Protein AF-A0A0R2IM97-F1 (afdb_monomer)

Organism: NCBI:txid319652

pLDDT: mean 85.87, std 11.89, range [48.97, 95.88]

Nearest PDB structures (foldseek):
  5m8j-assembly1_A  TM=6.620E-01  e=4.771E+00  Eremococcus coleocola ACS-139-V-Col8
  5m8k-assembly1_A  TM=6.623E-01  e=4.771E+00  Eremococcus coleocola ACS-139-V-Col8
  7a0g-assembly1_FFF  TM=3.739E-01  e=4.501E+00  Serratia marcescens

Secondary structure (DSSP, 8-state):
-HHHHHHHHHHHHHHHHHHHHHHHHHHHHHHHHHH-HHHHHHHHHHHHHHHHHHHHH-TTTSSSHHHHHHHHHHHHHHHHHHHHHHHHHHHHTT-

Mean predicted aligned error: 6.35 Å

Structure (mmCIF, N/CA/C/O backbone):
data_AF-A0A0R2IM97-F1
#
_entry.id   AF-A0A0R2IM97-F1
#
loop_
_atom_site.group_PDB
_atom_site.id
_atom_site.type_symbol
_atom_site.label_atom_id
_atom_site.label_alt_id
_atom_site.label_comp_id
_atom_site.label_asym_id
_atom_site.label_entity_id
_atom_site.label_seq_id
_atom_site.pdbx_PDB_ins_code
_atom_site.Cartn_x
_atom_site.Cartn_y
_atom_site.Cartn_z
_atom_site.occupancy
_atom_site.B_iso_or_equiv
_atom_site.auth_seq_id
_atom_site.auth_comp_id
_atom_site.auth_asym_id
_atom_site.auth_atom_id
_atom_site.pdbx_PDB_model_num
ATOM 1 N N . MET A 1 1 ? -26.034 -3.723 26.615 1.00 48.97 1 MET A N 1
ATOM 2 C CA . MET A 1 1 ? -24.570 -3.604 26.812 1.00 48.97 1 MET A CA 1
ATOM 3 C C . MET A 1 1 ? -23.776 -4.782 26.234 1.00 48.97 1 MET A C 1
ATOM 5 O O . MET A 1 1 ? -22.687 -4.559 25.736 1.00 48.97 1 MET A O 1
ATOM 9 N N . VAL A 1 2 ? -24.307 -6.015 26.219 1.00 52.84 2 VAL A N 1
ATOM 10 C CA . VAL A 1 2 ? -23.639 -7.179 25.583 1.00 52.84 2 VAL A CA 1
ATOM 11 C C . VAL A 1 2 ? -23.705 -7.143 24.044 1.00 52.84 2 VAL A C 1
ATOM 13 O O . VAL A 1 2 ? -22.752 -7.528 23.375 1.00 52.84 2 VAL A O 1
ATOM 16 N N . ILE A 1 3 ? -24.799 -6.618 23.479 1.00 54.28 3 ILE A N 1
ATOM 17 C CA . ILE A 1 3 ? -25.016 -6.544 22.021 1.00 54.28 3 ILE A CA 1
ATOM 18 C C . ILE A 1 3 ? -24.017 -5.575 21.360 1.00 54.28 3 ILE A C 1
ATOM 20 O O . ILE A 1 3 ? -23.355 -5.957 20.396 1.00 54.28 3 ILE A O 1
ATOM 24 N N . SER A 1 4 ? -23.802 -4.392 21.955 1.00 52.69 4 SER A N 1
ATOM 25 C CA . SER A 1 4 ? -22.855 -3.381 21.453 1.00 52.69 4 SER A CA 1
ATOM 26 C C . SER A 1 4 ? -21.396 -3.856 21.480 1.00 52.69 4 SER A C 1
ATOM 28 O O . SER A 1 4 ? -20.640 -3.563 20.561 1.00 52.69 4 SER A O 1
ATOM 30 N N . MET A 1 5 ? -21.004 -4.655 22.483 1.00 51.31 5 MET A N 1
ATOM 31 C CA . MET A 1 5 ? -19.667 -5.267 22.533 1.00 51.31 5 MET A CA 1
ATOM 32 C C . MET A 1 5 ? -19.463 -6.347 21.459 1.00 51.31 5 MET A C 1
ATOM 34 O O . MET A 1 5 ? -18.329 -6.588 21.044 1.00 51.31 5 MET A O 1
ATOM 38 N N . SER A 1 6 ? -20.528 -7.024 21.011 1.00 55.72 6 SER A N 1
ATOM 39 C CA . SER A 1 6 ? -20.423 -8.052 19.964 1.00 55.72 6 SER A CA 1
ATOM 40 C C . SER A 1 6 ? -20.267 -7.443 18.564 1.00 55.72 6 SER A C 1
ATOM 42 O O . SER A 1 6 ? -19.463 -7.933 17.767 1.00 55.72 6 SER A O 1
ATOM 44 N N . GLU A 1 7 ? -20.956 -6.330 18.296 1.00 60.44 7 GLU A N 1
ATOM 45 C CA . GLU A 1 7 ? -20.879 -5.595 17.028 1.00 60.44 7 GLU A CA 1
ATOM 46 C C . GLU A 1 7 ? -19.519 -4.915 16.849 1.00 60.44 7 GLU A C 1
ATOM 48 O O . GLU A 1 7 ? -18.904 -5.025 15.788 1.00 60.44 7 GLU A O 1
ATOM 53 N N . GLU A 1 8 ? -18.983 -4.300 17.906 1.00 59.75 8 GLU A N 1
ATOM 54 C CA . GLU A 1 8 ? -17.658 -3.670 17.892 1.00 59.75 8 GLU A CA 1
ATOM 55 C C . GLU A 1 8 ? -16.546 -4.686 17.561 1.00 59.75 8 GLU A C 1
ATOM 57 O O . GLU A 1 8 ? -15.648 -4.423 16.756 1.00 59.75 8 GLU A O 1
ATOM 62 N N . LYS A 1 9 ? -16.657 -5.910 18.096 1.00 60.59 9 LYS A N 1
ATOM 63 C CA . LYS A 1 9 ? -15.722 -7.014 17.824 1.00 60.59 9 LYS A CA 1
ATOM 64 C C . LYS A 1 9 ? -15.833 -7.549 16.392 1.00 60.59 9 LYS A C 1
ATOM 66 O O . LYS A 1 9 ? -14.827 -7.982 15.826 1.00 60.59 9 LYS A O 1
ATOM 71 N N . SER A 1 10 ? -17.038 -7.549 15.818 1.00 61.81 10 SER A N 1
ATOM 72 C CA . SER A 1 10 ? -17.296 -7.963 14.433 1.00 61.81 10 SER A CA 1
ATOM 73 C C . SER A 1 10 ? -16.731 -6.951 13.434 1.00 61.81 10 SER A C 1
ATOM 75 O O . SER A 1 10 ? -15.960 -7.318 12.546 1.00 61.81 10 SER A O 1
ATOM 77 N N . ASN A 1 11 ? -16.999 -5.661 13.656 1.00 71.38 11 ASN A N 1
ATOM 78 C CA . ASN A 1 11 ? -16.494 -4.569 12.825 1.00 71.38 11 ASN A CA 1
ATOM 79 C C . ASN A 1 11 ? -14.962 -4.558 12.761 1.00 71.38 11 ASN A C 1
ATOM 81 O O . ASN A 1 11 ? -14.382 -4.392 11.689 1.00 71.38 11 ASN A O 1
ATOM 85 N N . PHE A 1 12 ? -14.289 -4.851 13.877 1.00 76.62 12 PHE A N 1
ATOM 86 C CA . PHE A 1 12 ? -12.828 -4.937 13.899 1.00 76.62 12 PHE A CA 1
ATOM 87 C C . PHE A 1 12 ? -12.271 -6.110 13.071 1.00 76.62 12 PHE A C 1
ATOM 89 O O . PHE A 1 12 ?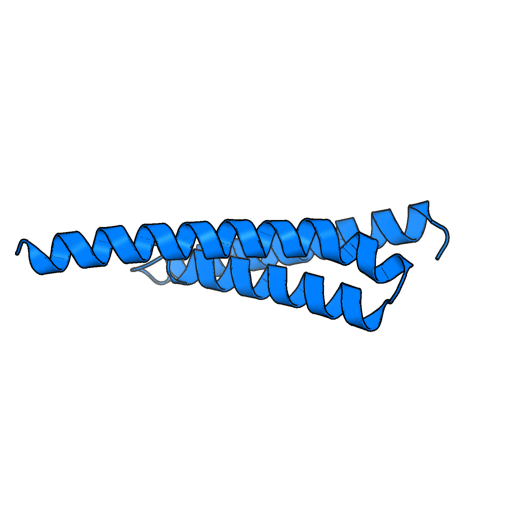 -11.173 -6.015 12.522 1.00 76.62 12 PHE A O 1
ATOM 96 N N . LYS A 1 13 ? -13.005 -7.228 12.960 1.00 81.06 13 LYS A N 1
ATOM 97 C CA . LYS A 1 13 ? -12.614 -8.348 12.086 1.00 81.06 13 LYS A CA 1
ATOM 98 C C . LYS A 1 13 ? -12.759 -7.971 10.618 1.00 81.06 13 LYS A C 1
ATOM 100 O O . LYS A 1 13 ? -11.826 -8.199 9.856 1.00 81.06 13 LYS A O 1
ATOM 105 N N . VAL A 1 14 ? -13.886 -7.368 10.239 1.00 85.00 14 VAL A N 1
ATOM 106 C CA . VAL A 1 14 ? -14.124 -6.896 8.865 1.00 85.00 14 VAL A CA 1
ATOM 107 C C . VAL A 1 14 ? -13.038 -5.906 8.450 1.00 85.00 14 VAL A C 1
ATOM 109 O O . VAL A 1 14 ? -12.430 -6.069 7.396 1.00 85.00 14 VAL A O 1
ATOM 112 N N . LEU A 1 15 ? -12.701 -4.959 9.329 1.00 86.75 15 LEU A N 1
ATOM 113 C CA . LEU A 1 15 ? -11.652 -3.972 9.088 1.00 86.75 15 LEU A CA 1
ATOM 114 C C . LEU A 1 15 ? -10.277 -4.621 8.829 1.00 86.75 15 LEU A C 1
ATOM 116 O O . LEU A 1 15 ? -9.543 -4.192 7.943 1.00 86.75 15 LEU A O 1
ATOM 120 N N . LYS A 1 16 ? -9.939 -5.704 9.544 1.00 88.38 16 LYS A N 1
ATOM 121 C CA . LYS A 1 16 ? -8.713 -6.477 9.278 1.00 88.38 16 LYS A CA 1
ATOM 122 C C . LYS A 1 16 ? -8.722 -7.145 7.905 1.00 88.38 16 LYS A C 1
ATOM 124 O O . LYS A 1 16 ? -7.699 -7.128 7.231 1.00 88.38 16 LYS A O 1
ATOM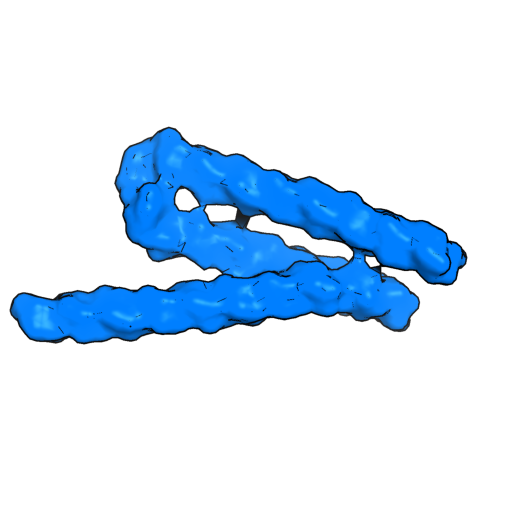 129 N N . TYR A 1 17 ? -9.847 -7.719 7.482 1.00 89.69 17 TYR A N 1
ATOM 130 C CA . TYR A 1 17 ? -9.946 -8.314 6.146 1.00 89.69 17 TYR A CA 1
ATOM 131 C C . TYR A 1 17 ? -9.830 -7.262 5.043 1.00 89.69 17 TYR A C 1
ATOM 133 O O . TYR A 1 17 ? -9.146 -7.514 4.056 1.00 89.69 17 TYR A O 1
ATOM 141 N N . VAL A 1 18 ? -10.411 -6.073 5.241 1.00 90.06 18 VAL A N 1
ATOM 142 C CA . VAL A 1 18 ? -10.227 -4.930 4.331 1.00 90.06 18 VAL A CA 1
ATOM 143 C C . VAL A 1 18 ? -8.750 -4.561 4.226 1.00 90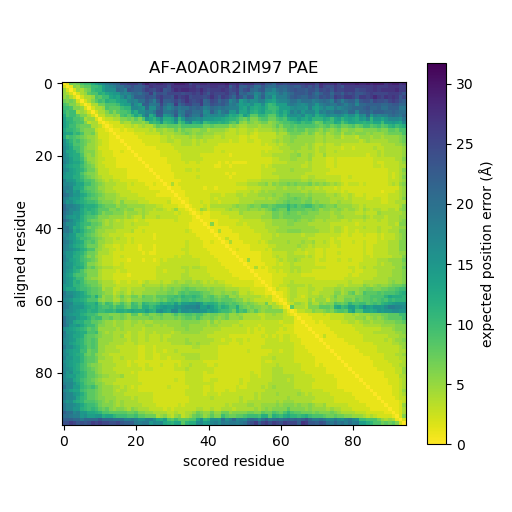.06 18 VAL A C 1
ATOM 145 O O . VAL A 1 18 ? -8.254 -4.399 3.118 1.00 90.06 18 VAL A O 1
ATOM 148 N N . LEU A 1 19 ? -8.021 -4.507 5.348 1.00 91.56 19 LEU A N 1
ATOM 149 C CA . LEU A 1 19 ? -6.578 -4.255 5.332 1.00 91.56 19 LEU A CA 1
ATOM 150 C C . LEU A 1 19 ? -5.817 -5.324 4.541 1.00 91.56 19 LEU A C 1
ATOM 152 O O . LEU A 1 19 ? -4.990 -4.984 3.703 1.00 91.56 19 LEU A O 1
ATOM 156 N N . TYR A 1 20 ? -6.081 -6.607 4.794 1.00 93.50 20 TYR A N 1
ATOM 157 C CA . TYR A 1 20 ? -5.391 -7.691 4.092 1.00 93.50 20 TYR A CA 1
ATOM 158 C C . TYR A 1 20 ? -5.670 -7.676 2.592 1.00 93.50 20 TYR A C 1
ATOM 160 O O . TYR A 1 20 ? -4.745 -7.835 1.800 1.00 93.50 20 TYR A O 1
ATOM 168 N N . PHE A 1 21 ? -6.923 -7.439 2.205 1.00 94.00 21 PHE A N 1
ATOM 169 C CA . PHE A 1 21 ? -7.303 -7.294 0.807 1.00 94.00 21 PHE A CA 1
ATOM 170 C C . PHE A 1 21 ? -6.619 -6.083 0.163 1.00 94.00 21 PHE A C 1
ATOM 172 O O . PHE A 1 21 ? -6.030 -6.207 -0.905 1.00 94.00 21 PHE A O 1
ATOM 179 N N . ALA A 1 22 ? -6.615 -4.936 0.843 1.00 94.19 22 ALA A N 1
ATOM 180 C CA . ALA A 1 22 ? -5.980 -3.721 0.353 1.00 94.19 22 ALA A CA 1
ATOM 181 C C . ALA A 1 22 ? -4.467 -3.896 0.153 1.00 94.19 22 ALA A C 1
ATOM 183 O O . ALA A 1 22 ? -3.940 -3.553 -0.900 1.00 94.19 22 ALA A O 1
ATOM 184 N N . VAL A 1 23 ? -3.778 -4.495 1.128 1.00 95.00 23 VAL A N 1
ATOM 185 C CA . VAL A 1 23 ? 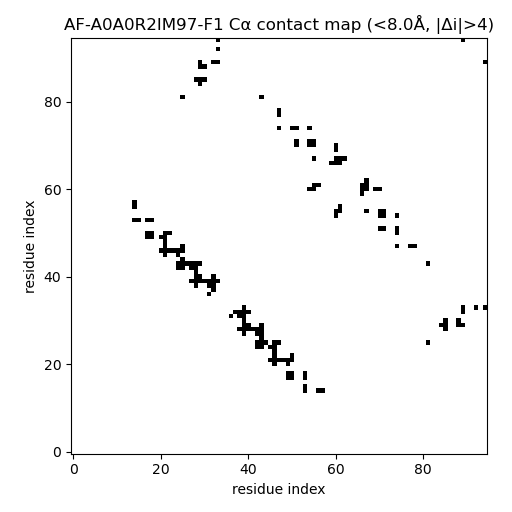-2.343 -4.807 1.032 1.00 95.00 23 VAL A CA 1
ATOM 186 C C . VAL A 1 23 ? -2.070 -5.791 -0.102 1.00 95.00 23 VAL A C 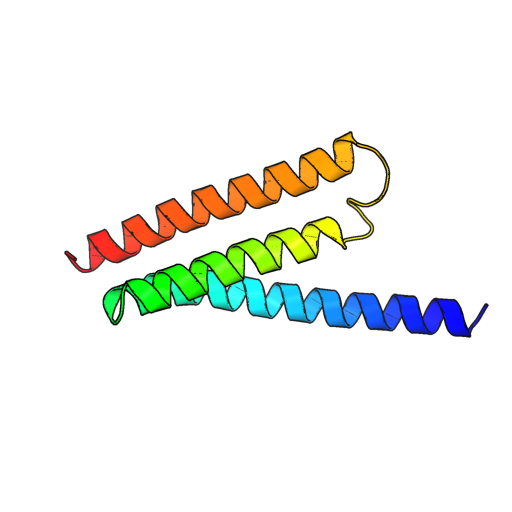1
ATOM 188 O O . VAL A 1 23 ? -1.113 -5.605 -0.847 1.00 95.00 23 VAL A O 1
ATOM 191 N N . PHE A 1 24 ? -2.914 -6.811 -0.276 1.00 95.88 24 PHE A N 1
ATOM 192 C CA . PHE A 1 24 ? -2.793 -7.732 -1.403 1.00 95.88 24 PHE A CA 1
ATOM 193 C C . PHE A 1 24 ? -2.914 -7.000 -2.746 1.00 95.88 24 PHE A C 1
ATOM 195 O O . PHE A 1 24 ? -2.092 -7.223 -3.629 1.00 95.88 24 PHE A O 1
ATOM 202 N N . CYS A 1 25 ? -3.883 -6.092 -2.885 1.00 94.56 25 CYS A N 1
ATOM 203 C CA . CYS A 1 25 ? -4.047 -5.275 -4.084 1.00 94.56 25 CYS A CA 1
ATOM 204 C C . CYS A 1 25 ? -2.832 -4.377 -4.361 1.00 94.56 25 CYS A C 1
ATOM 206 O O . CYS A 1 25 ? -2.403 -4.308 -5.506 1.00 94.56 25 CYS A O 1
ATOM 208 N N . LEU A 1 26 ? -2.249 -3.745 -3.339 1.00 94.69 26 LEU A N 1
ATOM 209 C CA . LEU A 1 26 ? -1.039 -2.920 -3.486 1.00 94.69 26 LEU A CA 1
ATOM 210 C C . LEU A 1 26 ? 0.183 -3.751 -3.896 1.00 94.69 26 LEU A C 1
ATOM 212 O O . LEU A 1 26 ? 0.966 -3.370 -4.752 1.00 94.69 26 LEU A O 1
ATOM 216 N N . ILE A 1 27 ? 0.337 -4.949 -3.333 1.00 94.44 27 ILE A N 1
ATOM 217 C CA . ILE A 1 27 ? 1.445 -5.821 -3.727 1.00 94.44 27 ILE A CA 1
ATOM 218 C C . ILE A 1 27 ? 1.236 -6.331 -5.153 1.00 94.44 27 ILE A C 1
ATOM 220 O O . ILE A 1 27 ? 2.184 -6.349 -5.925 1.00 94.44 27 ILE A O 1
ATOM 224 N N . ALA A 1 28 ? 0.021 -6.755 -5.510 1.00 94.56 28 ALA A N 1
ATOM 225 C CA . ALA A 1 28 ? -0.264 -7.380 -6.799 1.00 94.56 28 ALA A CA 1
ATOM 226 C C . ALA A 1 28 ? -0.396 -6.377 -7.958 1.00 94.56 28 ALA A C 1
ATOM 228 O O . ALA A 1 28 ? -0.050 -6.719 -9.088 1.00 94.56 28 ALA A O 1
ATOM 229 N N . GLY A 1 29 ? -0.884 -5.160 -7.699 1.00 92.31 29 GLY A N 1
ATOM 230 C CA . GLY A 1 29 ? -1.184 -4.142 -8.712 1.00 92.31 29 GLY A CA 1
ATOM 231 C C . GLY A 1 29 ? -0.011 -3.882 -9.662 1.00 92.31 29 GLY A C 1
ATOM 232 O O . GLY A 1 29 ? -0.164 -4.099 -10.864 1.00 92.31 29 GLY A O 1
ATOM 233 N N . PRO A 1 30 ? 1.182 -3.538 -9.150 1.00 92.25 30 PRO A N 1
ATOM 234 C CA . PRO A 1 30 ? 2.391 -3.312 -9.945 1.00 92.25 30 PRO A CA 1
ATOM 235 C C . PRO A 1 30 ? 2.878 -4.498 -10.778 1.00 92.25 30 PRO A C 1
ATOM 237 O O . PRO A 1 30 ? 3.555 -4.303 -11.779 1.00 92.25 30 PRO A O 1
ATOM 240 N N . TRP A 1 31 ? 2.557 -5.735 -10.401 1.00 92.69 31 TRP A N 1
ATOM 241 C CA . TRP A 1 31 ? 2.875 -6.898 -11.240 1.00 92.69 31 TRP A CA 1
ATOM 242 C C . TRP A 1 31 ? 1.836 -7.087 -12.334 1.00 92.69 31 TRP A C 1
ATOM 244 O O . TRP A 1 31 ? 2.169 -7.436 -13.464 1.00 92.69 31 TRP A O 1
ATOM 254 N N . LEU A 1 32 ? 0.567 -6.840 -12.006 1.00 91.81 32 LEU A N 1
ATOM 255 C CA . LEU A 1 32 ? -0.524 -6.905 -12.967 1.00 91.81 32 LEU A CA 1
ATOM 256 C C . LEU A 1 32 ? -0.388 -5.828 -14.042 1.00 91.81 32 LEU A C 1
ATOM 258 O O . LEU A 1 32 ? -0.749 -6.098 -15.183 1.00 91.81 32 LEU A O 1
ATOM 262 N N . THR A 1 33 ? 0.183 -4.658 -13.731 1.00 89.62 33 THR A N 1
ATOM 263 C CA . THR A 1 33 ? 0.426 -3.607 -14.733 1.00 89.62 33 THR A CA 1
ATOM 264 C C . THR A 1 33 ? 1.399 -4.039 -15.827 1.00 89.62 33 THR A C 1
ATOM 266 O O . THR A 1 33 ? 1.280 -3.541 -16.943 1.00 89.62 33 THR A O 1
ATOM 269 N N . ILE A 1 34 ? 2.310 -4.983 -15.553 1.00 88.81 34 ILE A N 1
ATOM 270 C CA . ILE A 1 34 ? 3.218 -5.552 -16.564 1.00 88.81 34 ILE A CA 1
ATOM 271 C C . ILE A 1 34 ? 2.422 -6.306 -17.638 1.00 88.81 34 ILE A C 1
ATOM 273 O O . ILE A 1 34 ? 2.732 -6.222 -18.823 1.00 88.81 34 ILE A O 1
ATOM 277 N N . LEU A 1 35 ? 1.405 -7.066 -17.222 1.00 88.12 35 LEU A N 1
ATOM 278 C CA . LEU A 1 35 ? 0.600 -7.905 -18.115 1.00 88.12 35 LEU A CA 1
ATOM 279 C C . LEU A 1 35 ? -0.568 -7.129 -18.733 1.00 88.12 35 LEU A C 1
ATOM 281 O O . LEU A 1 35 ? -0.926 -7.354 -19.886 1.00 88.12 35 LEU A O 1
ATOM 285 N N . TRP A 1 36 ? -1.178 -6.238 -17.950 1.00 88.50 36 TRP A N 1
ATOM 286 C CA . TRP A 1 36 ? -2.336 -5.444 -18.332 1.00 88.50 36 TRP A CA 1
ATOM 287 C C . TRP A 1 36 ? -2.361 -4.127 -17.543 1.00 88.50 36 TRP A C 1
ATOM 289 O O . TRP A 1 36 ? -2.888 -4.063 -16.429 1.00 88.50 36 TRP A O 1
ATOM 299 N N . GLN A 1 37 ? -1.799 -3.065 -18.134 1.00 84.75 37 GLN A N 1
ATOM 300 C CA . GLN A 1 37 ? -1.624 -1.755 -17.486 1.00 84.75 37 GLN A CA 1
ATOM 301 C C . GLN A 1 37 ? -2.898 -1.231 -16.817 1.00 84.75 37 GLN A C 1
ATOM 303 O O . GLN A 1 37 ? -2.886 -0.969 -15.617 1.00 84.75 37 GLN A O 1
ATOM 308 N N . GLU A 1 38 ? -4.003 -1.141 -17.560 1.00 88.94 38 GLU A N 1
ATOM 309 C CA . GLU A 1 38 ? -5.263 -0.583 -17.047 1.00 88.94 38 GLU A CA 1
ATOM 310 C C . GLU A 1 38 ? -5.802 -1.365 -15.842 1.00 88.94 38 GLU A C 1
ATOM 312 O O . GLU A 1 38 ? -6.213 -0.784 -14.834 1.00 88.94 38 GLU A O 1
ATOM 317 N N . PHE A 1 39 ? -5.754 -2.699 -15.910 1.00 89.81 39 PHE A N 1
ATOM 318 C CA . PHE A 1 39 ? -6.222 -3.548 -14.819 1.00 89.81 39 PHE A CA 1
ATOM 319 C C . PHE A 1 39 ? -5.314 -3.432 -13.590 1.00 89.81 39 PHE A C 1
ATOM 321 O O . PHE A 1 39 ? -5.809 -3.284 -12.475 1.00 89.81 39 PHE A O 1
ATOM 328 N N . GLY A 1 40 ? -3.991 -3.435 -13.778 1.00 88.88 40 GLY A N 1
ATOM 329 C CA . GLY A 1 40 ? -3.039 -3.293 -12.678 1.00 88.88 40 GLY A CA 1
ATOM 330 C C . GLY A 1 40 ? -3.132 -1.940 -11.968 1.00 88.88 40 GLY A C 1
ATOM 331 O O . GLY A 1 40 ? -3.112 -1.900 -10.737 1.00 88.88 40 GLY A O 1
ATOM 332 N N . ILE A 1 41 ? -3.328 -0.846 -12.716 1.00 88.69 41 ILE A N 1
ATOM 333 C CA . ILE A 1 41 ? -3.558 0.493 -12.148 1.00 88.69 41 ILE A CA 1
ATOM 334 C C . ILE A 1 41 ? -4.859 0.500 -11.340 1.00 88.69 41 ILE A C 1
ATOM 336 O O . ILE A 1 41 ? -4.885 1.005 -10.217 1.00 88.69 41 ILE A O 1
ATOM 340 N N . GLY A 1 42 ? -5.927 -0.105 -11.870 1.00 91.56 42 GLY A N 1
ATOM 341 C CA . GLY A 1 42 ? -7.201 -0.237 -11.161 1.00 91.56 42 GLY A CA 1
ATOM 342 C C . GLY A 1 42 ? -7.082 -1.030 -9.855 1.00 91.56 42 GLY A C 1
ATOM 343 O O . GLY A 1 42 ? -7.630 -0.624 -8.826 1.00 91.56 42 GLY A O 1
ATOM 344 N N . VAL A 1 43 ? -6.322 -2.128 -9.861 1.00 93.44 43 VAL A N 1
ATOM 345 C CA . VAL A 1 43 ? -6.058 -2.937 -8.661 1.00 93.44 43 VAL A CA 1
ATOM 346 C C . VAL A 1 43 ? -5.244 -2.143 -7.635 1.00 93.44 43 VAL A C 1
ATOM 348 O O . VAL A 1 43 ? -5.643 -2.094 -6.471 1.00 93.44 43 VAL A O 1
ATOM 351 N N . GLY A 1 44 ? -4.182 -1.449 -8.053 1.00 92.38 44 GLY A N 1
ATOM 352 C CA . GLY A 1 44 ? -3.401 -0.573 -7.172 1.00 92.38 44 GLY A CA 1
ATOM 353 C C . GLY A 1 44 ? -4.254 0.544 -6.557 1.00 92.38 44 GLY A C 1
ATOM 354 O O . GLY A 1 44 ? -4.258 0.734 -5.340 1.00 92.38 44 GLY A O 1
ATOM 355 N N . GLY A 1 45 ? -5.082 1.214 -7.366 1.00 92.62 45 GLY A N 1
ATOM 356 C CA . GLY A 1 45 ? -6.032 2.229 -6.896 1.00 92.62 45 GLY A CA 1
ATOM 357 C C . GLY A 1 45 ? -7.042 1.680 -5.885 1.00 92.62 45 GLY A C 1
ATOM 358 O O . GLY A 1 45 ? -7.304 2.309 -4.859 1.00 92.62 45 GLY A O 1
ATOM 359 N N . THR A 1 46 ? -7.549 0.466 -6.114 1.00 94.06 46 THR A N 1
ATOM 360 C CA . THR A 1 46 ? -8.433 -0.233 -5.166 1.00 94.06 46 THR A CA 1
ATOM 361 C C . THR A 1 46 ? -7.718 -0.522 -3.843 1.00 94.06 46 THR A C 1
ATOM 363 O O . THR A 1 46 ? -8.299 -0.335 -2.774 1.00 94.06 46 THR A O 1
ATOM 366 N N . GLY A 1 47 ? -6.441 -0.911 -3.895 1.00 93.50 47 GLY A N 1
ATOM 367 C CA . GLY A 1 47 ? -5.597 -1.088 -2.713 1.00 93.50 47 GLY A CA 1
ATOM 368 C C . GLY A 1 47 ? -5.429 0.201 -1.903 1.00 93.50 47 GLY A C 1
ATOM 369 O O . GLY A 1 47 ? -5.612 0.194 -0.685 1.00 93.50 47 GLY A O 1
ATOM 370 N N . ILE A 1 48 ? -5.175 1.331 -2.571 1.00 94.00 48 ILE A N 1
ATOM 371 C CA . ILE A 1 48 ? -5.056 2.649 -1.923 1.00 94.00 48 ILE A CA 1
ATOM 372 C C . ILE A 1 48 ? -6.377 3.042 -1.245 1.00 94.00 48 ILE A C 1
ATOM 374 O O . ILE A 1 48 ? -6.378 3.440 -0.078 1.00 94.00 48 ILE A O 1
ATOM 378 N N . LEU A 1 49 ? -7.511 2.891 -1.938 1.00 93.56 49 LEU A N 1
ATOM 379 C CA . LEU A 1 49 ? -8.835 3.182 -1.376 1.00 93.56 49 LEU A CA 1
ATOM 380 C C . LEU A 1 49 ? -9.167 2.277 -0.184 1.00 93.56 49 LEU A C 1
ATOM 382 O O . LEU A 1 49 ? -9.731 2.742 0.809 1.00 93.56 49 LEU A O 1
ATOM 386 N N . GLY A 1 50 ? -8.782 1.001 -0.247 1.00 92.75 50 GLY A N 1
ATOM 387 C CA . GLY A 1 50 ? -8.942 0.049 0.849 1.00 92.75 50 GLY A CA 1
ATOM 388 C C . GLY A 1 50 ? -8.125 0.425 2.090 1.00 92.75 50 GLY A C 1
ATOM 389 O O . GLY A 1 50 ? -8.652 0.380 3.201 1.00 92.75 50 GLY A O 1
ATOM 390 N N . ILE A 1 51 ? -6.875 0.875 1.921 1.00 92.62 51 ILE A N 1
ATOM 391 C CA . ILE A 1 51 ? -6.052 1.420 3.017 1.00 92.62 51 ILE A CA 1
ATOM 392 C C . ILE A 1 51 ? -6.669 2.703 3.585 1.00 92.62 51 ILE A C 1
ATOM 394 O O . ILE A 1 51 ? -6.741 2.862 4.804 1.00 92.62 51 ILE A O 1
ATOM 398 N N . GLY A 1 52 ? -7.136 3.608 2.720 1.00 91.12 52 GLY A N 1
ATOM 399 C CA . GLY A 1 52 ? -7.786 4.848 3.145 1.00 91.12 52 GLY A CA 1
ATOM 400 C C . GLY A 1 52 ? -9.019 4.576 4.001 1.00 91.12 52 GLY A C 1
ATOM 401 O O . GLY A 1 52 ? -9.139 5.103 5.106 1.00 91.12 52 GLY A O 1
ATOM 402 N N . THR A 1 53 ? -9.861 3.655 3.536 1.00 90.19 53 THR A N 1
ATOM 403 C CA . THR A 1 53 ? -11.037 3.161 4.260 1.00 90.19 53 THR A CA 1
ATOM 404 C C . THR A 1 53 ? -10.623 2.534 5.594 1.00 90.19 53 THR A C 1
ATOM 406 O O . THR A 1 53 ? -11.198 2.841 6.636 1.00 90.19 53 THR A O 1
ATOM 409 N N . TYR A 1 54 ? -9.578 1.700 5.606 1.00 89.94 54 TYR A N 1
ATOM 410 C CA . TYR A 1 54 ? -9.054 1.117 6.840 1.00 89.94 54 TYR A CA 1
ATOM 411 C C . TYR A 1 54 ? -8.672 2.189 7.869 1.00 89.94 54 TYR A C 1
ATOM 413 O O . TYR A 1 54 ? -9.086 2.093 9.025 1.00 89.94 54 TYR A O 1
ATOM 421 N N . PHE A 1 55 ? -7.912 3.215 7.473 1.00 88.88 55 PHE A N 1
ATOM 422 C CA . PHE A 1 55 ? -7.506 4.283 8.387 1.00 88.88 55 PHE A CA 1
ATOM 423 C C . PHE A 1 55 ? -8.671 5.167 8.828 1.00 88.88 55 PHE A C 1
ATOM 425 O O . PHE A 1 55 ? -8.712 5.551 9.995 1.00 88.88 55 PHE A O 1
ATOM 432 N N . GLU A 1 56 ? -9.629 5.450 7.951 1.00 86.81 56 GLU A N 1
ATOM 433 C CA . GLU A 1 56 ? -10.816 6.240 8.282 1.00 86.81 56 GLU A CA 1
ATOM 434 C C . GLU A 1 56 ? -11.697 5.556 9.340 1.00 86.81 56 GLU A C 1
ATOM 436 O O . GLU A 1 56 ? -12.161 6.192 10.293 1.00 86.81 56 GLU A O 1
ATOM 441 N N . PHE A 1 57 ? -11.873 4.238 9.225 1.00 86.25 57 PHE A N 1
ATOM 442 C CA . PHE A 1 57 ? -12.683 3.451 10.156 1.00 86.25 57 PHE A CA 1
ATOM 443 C C . PHE A 1 57 ? -11.898 2.901 11.356 1.00 86.25 57 PHE A C 1
ATOM 445 O O . PHE A 1 57 ? -12.490 2.290 12.248 1.00 86.25 57 PHE A O 1
ATOM 452 N N . LEU A 1 58 ? -10.584 3.135 11.437 1.00 85.31 58 LEU A N 1
ATOM 453 C CA . LEU A 1 58 ? -9.792 2.699 12.582 1.00 85.31 58 LEU A CA 1
ATOM 454 C C . LEU A 1 58 ? -10.113 3.570 13.813 1.00 85.31 58 LEU A C 1
ATOM 456 O O . LEU A 1 58 ? -9.895 4.786 13.772 1.00 85.31 58 LEU A O 1
ATOM 460 N N . PRO A 1 59 ? -10.492 2.983 14.966 1.00 80.69 59 PRO A N 1
ATOM 461 C CA . PRO A 1 59 ? -10.850 3.749 16.167 1.00 80.69 59 PRO A CA 1
ATOM 462 C C . PRO A 1 59 ? -9.753 4.710 16.649 1.00 80.69 59 PRO A C 1
ATOM 464 O O . PRO A 1 59 ? -10.030 5.738 17.257 1.00 80.69 59 PRO A O 1
ATOM 467 N N . ARG A 1 60 ? -8.481 4.408 16.346 1.00 79.88 60 ARG A N 1
ATOM 468 C CA . ARG A 1 60 ? -7.333 5.270 16.670 1.00 79.88 60 ARG A CA 1
ATOM 469 C C . ARG A 1 60 ? -7.373 6.618 15.937 1.00 79.88 60 ARG A C 1
ATOM 471 O O . ARG A 1 60 ? -6.887 7.601 16.498 1.00 79.88 60 ARG A O 1
ATOM 478 N N . PHE A 1 61 ? -7.920 6.660 14.722 1.00 82.19 61 PHE A N 1
ATOM 479 C CA . PHE A 1 61 ? -8.003 7.864 13.891 1.00 82.19 61 PHE A CA 1
ATOM 480 C C . PHE A 1 61 ? -9.367 8.566 13.984 1.00 82.19 61 PHE A C 1
ATOM 482 O O . PHE A 1 61 ? -9.490 9.731 13.601 1.00 82.19 61 PHE A O 1
ATOM 489 N N . GLN A 1 62 ? -10.368 7.907 14.577 1.00 78.62 62 GLN A N 1
ATOM 490 C CA . GLN A 1 62 ? -11.665 8.502 14.883 1.00 78.62 62 GLN A CA 1
ATOM 491 C C . GLN A 1 62 ? -11.567 9.458 16.086 1.00 78.62 62 GLN A C 1
ATOM 493 O O . GLN A 1 62 ? -10.971 9.151 17.120 1.00 78.62 62 GLN A O 1
ATOM 498 N N . GLY A 1 63 ? -12.121 10.663 15.932 1.00 79.50 63 GLY A N 1
ATOM 499 C CA . GLY A 1 63 ? -12.104 11.722 16.942 1.00 79.50 63 GLY A CA 1
ATOM 500 C C . GLY A 1 63 ? -11.652 13.058 16.355 1.00 79.50 63 GLY A C 1
ATOM 501 O O . GLY A 1 63 ? -12.285 13.582 15.442 1.00 79.50 63 GLY A O 1
ATOM 502 N N . ASN A 1 64 ? -10.561 13.609 16.888 1.00 86.06 64 ASN A N 1
ATOM 503 C CA . ASN A 1 64 ? -10.098 14.963 16.574 1.00 86.06 64 ASN A CA 1
ATOM 504 C C . ASN A 1 64 ? -9.613 15.115 15.123 1.00 86.06 64 ASN A C 1
ATOM 506 O O . ASN A 1 64 ? -9.025 14.195 14.553 1.00 86.06 64 ASN A O 1
ATOM 510 N N . PHE A 1 65 ? -9.756 16.328 14.577 1.00 88.38 65 PHE A N 1
ATOM 511 C CA . PHE A 1 65 ? -9.303 16.698 13.229 1.00 88.38 65 PHE A CA 1
ATOM 512 C C . PHE A 1 65 ? -7.863 16.252 12.933 1.00 88.38 65 PHE A C 1
ATOM 514 O O . PHE A 1 65 ? -7.618 15.629 11.907 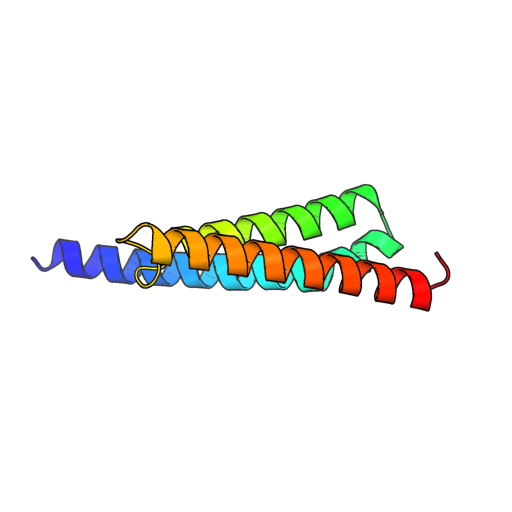1.00 88.38 65 PHE A O 1
ATOM 521 N N . PHE A 1 66 ? -6.929 16.462 13.868 1.00 89.12 66 PHE A N 1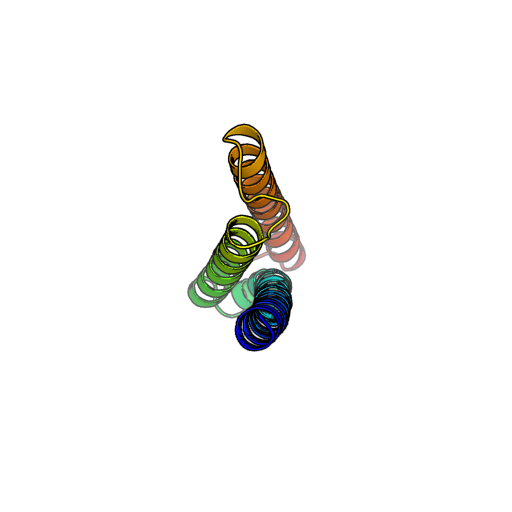
ATOM 522 C CA . PHE A 1 66 ? -5.528 16.048 13.714 1.00 89.12 66 PHE A CA 1
ATOM 523 C C . PHE A 1 66 ? -5.341 14.541 13.508 1.00 89.12 66 PHE A C 1
ATOM 525 O O . PHE A 1 66 ? -4.451 14.128 12.773 1.00 89.12 66 PHE A O 1
ATOM 532 N N . LYS A 1 67 ? -6.177 13.708 14.136 1.00 86.88 67 LYS A N 1
ATOM 533 C CA . LYS A 1 67 ? -6.108 12.251 13.974 1.00 86.88 67 LYS A CA 1
ATOM 534 C C . LYS A 1 67 ? -6.622 11.827 12.600 1.00 86.88 67 LYS A C 1
ATOM 536 O O . LYS A 1 67 ? -5.994 11.000 11.952 1.00 86.88 67 LYS A O 1
ATOM 541 N N . ARG A 1 68 ? -7.705 12.446 12.123 1.00 86.88 68 ARG A N 1
ATOM 542 C CA . ARG A 1 68 ? -8.202 12.235 10.754 1.00 86.88 68 ARG A CA 1
ATOM 543 C C . ARG A 1 68 ? -7.192 12.709 9.710 1.00 86.88 68 ARG A C 1
ATOM 545 O O . ARG A 1 68 ? -6.923 11.990 8.755 1.00 86.88 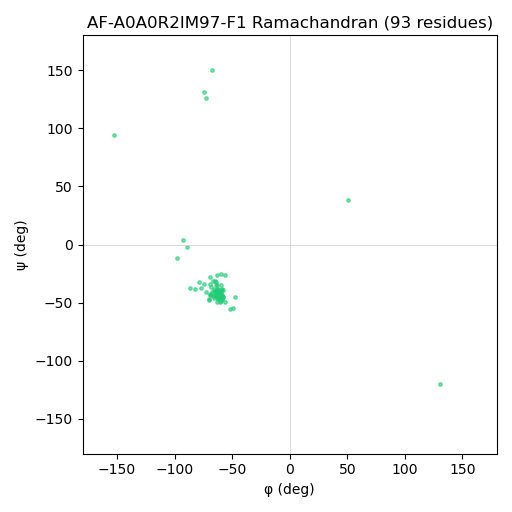68 ARG A O 1
ATOM 552 N N . LEU A 1 69 ? -6.578 13.871 9.939 1.00 91.50 69 LEU A N 1
ATOM 553 C CA . LEU A 1 69 ? -5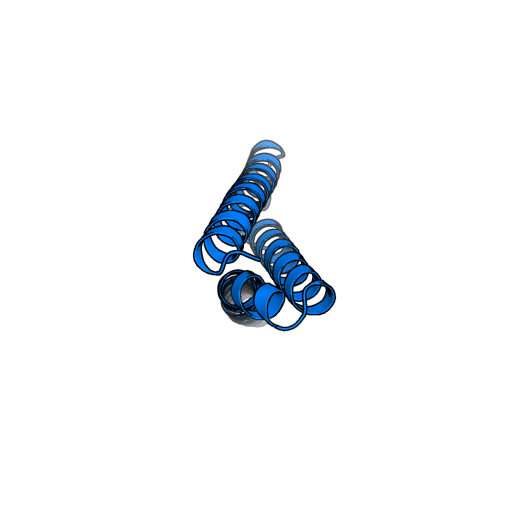.503 14.397 9.101 1.00 91.50 69 LEU A CA 1
ATOM 554 C C . LEU A 1 69 ? -4.306 13.441 9.064 1.00 91.50 69 LEU A C 1
ATOM 556 O O . LEU A 1 69 ? -3.770 13.188 7.993 1.00 91.50 69 LEU A O 1
ATOM 560 N N . LEU A 1 70 ? -3.920 12.863 10.205 1.00 91.44 70 LEU A N 1
ATOM 561 C CA . LEU A 1 70 ? -2.860 11.859 10.261 1.00 91.44 70 LEU A CA 1
ATOM 562 C C . LEU A 1 70 ? -3.216 10.606 9.448 1.00 91.44 70 LEU A C 1
ATOM 564 O O . LEU A 1 70 ? -2.366 10.105 8.722 1.00 91.44 70 LEU A O 1
ATOM 568 N N . GLY A 1 71 ? -4.463 10.131 9.524 1.00 90.75 71 GLY A N 1
ATOM 569 C CA . GLY A 1 71 ? -4.950 9.035 8.680 1.00 90.75 71 GLY A CA 1
ATOM 570 C C . GLY A 1 71 ? -4.833 9.360 7.187 1.00 90.75 71 GLY A C 1
ATOM 571 O O . GLY A 1 71 ? -4.272 8.573 6.432 1.00 90.75 71 GLY A O 1
ATOM 572 N N . ALA A 1 72 ? -5.266 10.555 6.774 1.00 90.56 72 ALA A N 1
ATOM 573 C CA . ALA A 1 72 ? -5.136 11.017 5.392 1.00 90.56 72 ALA A CA 1
ATOM 574 C C . ALA A 1 72 ? -3.668 11.142 4.942 1.00 90.56 72 ALA A C 1
ATOM 576 O O . ALA A 1 72 ? -3.327 10.725 3.837 1.00 90.56 72 ALA A O 1
ATOM 577 N N . LEU A 1 73 ? -2.786 11.658 5.806 1.00 93.75 73 LEU A N 1
ATOM 578 C CA . LEU A 1 73 ? -1.346 11.743 5.547 1.00 93.75 73 LEU A CA 1
ATOM 579 C C . LEU A 1 73 ? -0.712 10.358 5.380 1.00 93.75 73 LEU A C 1
ATOM 581 O O . LEU A 1 73 ? 0.136 10.182 4.511 1.00 93.75 73 LEU A O 1
ATOM 585 N N . LEU A 1 74 ? -1.132 9.367 6.171 1.00 93.50 74 LEU A N 1
ATOM 586 C CA . LEU A 1 74 ? -0.668 7.986 6.026 1.00 93.50 74 LEU A CA 1
ATOM 587 C C . LEU A 1 74 ? -1.162 7.354 4.723 1.00 93.50 74 LEU A C 1
ATOM 589 O O . LEU A 1 74 ? -0.381 6.692 4.048 1.00 93.50 74 LEU A O 1
ATOM 593 N N . THR A 1 75 ? -2.415 7.587 4.327 1.00 93.25 75 THR A N 1
ATOM 594 C CA . THR A 1 75 ? -2.921 7.142 3.018 1.00 93.25 75 THR A CA 1
ATOM 595 C C . THR A 1 75 ? -2.131 7.777 1.876 1.00 93.25 75 THR A C 1
ATOM 597 O O . THR A 1 75 ? -1.744 7.086 0.937 1.00 93.25 75 THR A O 1
ATOM 600 N N . LEU A 1 76 ? -1.834 9.076 1.973 1.00 94.00 76 LEU A N 1
ATOM 601 C CA . LEU A 1 76 ? -1.031 9.789 0.982 1.00 94.00 76 LEU A CA 1
ATOM 602 C C . LEU A 1 76 ? 0.400 9.240 0.922 1.00 94.00 76 LEU A C 1
ATOM 604 O O . LEU A 1 76 ? 0.936 9.044 -0.164 1.00 94.00 76 LEU A O 1
ATOM 608 N N . LEU A 1 77 ? 0.998 8.919 2.071 1.00 94.62 77 LEU A N 1
ATOM 609 C CA . LEU A 1 77 ? 2.299 8.257 2.130 1.00 94.62 77 LEU A CA 1
ATOM 610 C C . LEU A 1 77 ? 2.266 6.894 1.425 1.00 94.62 77 LEU A C 1
ATOM 612 O O . LEU A 1 77 ? 3.148 6.609 0.622 1.00 94.62 77 LEU A O 1
ATOM 616 N N . VAL A 1 78 ? 1.243 6.073 1.685 1.00 94.25 78 VAL A N 1
ATOM 617 C CA . VAL A 1 78 ? 1.071 4.770 1.022 1.00 94.25 78 VAL A CA 1
ATOM 618 C C . VAL A 1 78 ? 0.912 4.940 -0.486 1.00 94.25 78 VAL A C 1
ATOM 620 O O . VAL A 1 78 ? 1.539 4.206 -1.238 1.00 94.25 78 VAL A O 1
ATOM 623 N N . MET A 1 79 ? 0.155 5.941 -0.936 1.00 94.06 79 MET A N 1
ATOM 624 C CA . MET A 1 79 ? 0.019 6.258 -2.358 1.00 94.06 79 MET A CA 1
ATOM 625 C C . MET A 1 79 ? 1.367 6.603 -3.002 1.00 94.06 79 MET A C 1
ATOM 627 O O . MET A 1 79 ? 1.673 6.101 -4.079 1.00 94.06 79 MET A O 1
ATOM 631 N N . VAL A 1 80 ? 2.198 7.422 -2.351 1.00 95.19 80 VAL A N 1
ATOM 632 C CA . VAL A 1 80 ? 3.539 7.751 -2.865 1.00 95.19 80 VAL A CA 1
ATOM 633 C C . VAL A 1 80 ? 4.422 6.504 -2.931 1.00 95.19 80 VAL A C 1
ATOM 635 O O . VAL A 1 80 ? 5.088 6.285 -3.941 1.00 95.19 80 VAL A O 1
ATOM 638 N N . VAL A 1 81 ? 4.410 5.672 -1.885 1.00 95.06 81 VAL A N 1
ATOM 639 C CA . VAL A 1 81 ? 5.167 4.410 -1.855 1.00 95.06 81 VAL A CA 1
ATOM 640 C C . VAL A 1 81 ? 4.719 3.478 -2.979 1.00 95.06 81 VAL A C 1
ATOM 642 O O . VAL A 1 81 ? 5.566 2.915 -3.664 1.00 95.06 81 VAL A O 1
ATOM 645 N N . GLU A 1 82 ? 3.413 3.361 -3.206 1.00 93.00 82 GLU A N 1
ATOM 646 C CA . GLU A 1 82 ? 2.838 2.521 -4.255 1.00 93.00 82 GLU A CA 1
ATOM 647 C C . GLU A 1 82 ? 3.235 2.998 -5.654 1.00 93.00 82 GLU A C 1
ATOM 649 O O . GLU A 1 82 ? 3.631 2.198 -6.497 1.00 93.00 82 GLU A O 1
ATOM 654 N N . ILE A 1 83 ? 3.207 4.312 -5.894 1.00 92.44 83 ILE A N 1
ATOM 655 C CA . ILE A 1 83 ? 3.658 4.899 -7.160 1.00 92.44 83 ILE A CA 1
ATOM 656 C C . ILE A 1 83 ? 5.134 4.569 -7.400 1.00 92.44 83 ILE A C 1
ATOM 658 O O . ILE A 1 83 ? 5.494 4.091 -8.475 1.00 92.44 83 ILE A O 1
ATOM 662 N N . VAL A 1 84 ? 5.995 4.788 -6.400 1.00 94.81 84 VAL A N 1
ATOM 663 C CA . VAL A 1 84 ? 7.428 4.466 -6.503 1.00 94.81 84 VAL A CA 1
ATOM 664 C C . VAL A 1 84 ? 7.626 2.974 -6.758 1.00 94.81 84 VAL A C 1
ATOM 666 O O . VAL A 1 84 ? 8.423 2.600 -7.616 1.00 94.81 84 VAL A O 1
ATOM 669 N N . TYR A 1 85 ? 6.884 2.121 -6.054 1.00 93.00 85 TYR A N 1
ATOM 670 C CA . TYR A 1 85 ? 6.945 0.678 -6.232 1.00 93.00 85 TYR A CA 1
ATOM 671 C C . TYR A 1 85 ? 6.542 0.260 -7.654 1.00 93.00 85 TYR A C 1
ATOM 673 O O . TYR A 1 85 ? 7.278 -0.490 -8.298 1.00 93.00 85 TYR A O 1
ATOM 681 N N . ALA A 1 86 ? 5.453 0.817 -8.186 1.00 90.75 86 ALA A N 1
ATOM 682 C CA . ALA A 1 86 ? 5.020 0.597 -9.561 1.00 90.75 86 ALA A CA 1
ATOM 683 C C . ALA A 1 86 ? 6.092 1.001 -10.582 1.00 90.75 86 ALA A C 1
ATOM 685 O O . ALA A 1 86 ? 6.402 0.223 -11.483 1.00 90.75 86 ALA A O 1
ATOM 686 N N . PHE A 1 87 ? 6.718 2.169 -10.412 1.00 91.38 87 PHE A N 1
ATOM 687 C CA . PHE A 1 87 ? 7.812 2.606 -11.282 1.00 91.38 87 PHE A CA 1
ATOM 688 C C . PHE A 1 87 ? 9.028 1.678 -11.220 1.00 91.38 87 PHE A C 1
ATOM 690 O O . PHE A 1 87 ? 9.604 1.367 -12.261 1.00 91.38 87 PHE A O 1
ATOM 697 N N . VAL A 1 88 ? 9.416 1.214 -10.027 1.00 93.06 88 VAL A N 1
ATOM 698 C CA . VAL A 1 88 ? 10.530 0.264 -9.865 1.00 93.06 88 VAL A CA 1
ATOM 699 C C . VAL A 1 88 ? 10.243 -1.037 -10.609 1.00 93.06 88 VAL A C 1
ATOM 701 O O . VAL A 1 88 ? 11.114 -1.537 -11.319 1.00 93.06 88 VAL A O 1
ATOM 704 N N . ILE A 1 89 ? 9.028 -1.573 -10.480 1.00 91.81 89 ILE A N 1
ATOM 705 C CA . ILE A 1 89 ? 8.632 -2.800 -11.172 1.00 91.81 89 ILE A CA 1
ATOM 706 C C . ILE A 1 89 ? 8.650 -2.601 -12.692 1.00 91.81 89 ILE A C 1
ATOM 708 O O . ILE A 1 89 ? 9.294 -3.381 -13.389 1.00 91.81 89 ILE A O 1
ATOM 712 N N . LEU A 1 90 ? 8.041 -1.536 -13.215 1.00 88.44 90 LEU A N 1
ATOM 713 C CA . LEU A 1 90 ? 8.054 -1.260 -14.657 1.00 88.44 90 LEU A CA 1
ATOM 714 C C . LEU A 1 90 ? 9.486 -1.101 -15.201 1.00 88.44 90 LEU A C 1
ATOM 716 O O . LEU A 1 90 ? 9.840 -1.713 -16.211 1.00 88.44 90 LEU A O 1
ATOM 720 N N . ALA A 1 91 ? 10.351 -0.380 -14.478 1.00 89.81 91 ALA A N 1
ATOM 721 C CA . ALA A 1 91 ? 11.749 -0.186 -14.858 1.00 89.81 91 ALA A CA 1
ATOM 722 C C . ALA A 1 91 ? 12.556 -1.497 -14.891 1.00 89.81 91 ALA A C 1
ATOM 724 O O . ALA A 1 91 ? 13.380 -1.690 -15.789 1.00 89.81 91 ALA A O 1
ATOM 725 N N . LEU A 1 92 ? 12.320 -2.416 -13.945 1.00 90.50 92 LEU A N 1
ATOM 726 C CA . LEU A 1 92 ? 12.983 -3.727 -13.913 1.00 90.50 92 LEU A CA 1
ATOM 727 C C . LEU A 1 92 ? 12.633 -4.589 -15.131 1.00 90.50 92 LEU A C 1
ATOM 729 O O . LEU A 1 92 ? 13.489 -5.321 -15.628 1.00 90.50 92 LEU A O 1
ATOM 733 N N . PHE A 1 93 ? 11.401 -4.481 -15.626 1.00 86.50 93 PHE A N 1
ATOM 734 C CA . PHE A 1 93 ? 10.921 -5.253 -16.772 1.00 86.50 93 PHE A CA 1
ATOM 735 C C . PHE A 1 93 ? 11.099 -4.532 -18.119 1.00 86.50 93 PHE A C 1
ATOM 737 O O . PHE A 1 93 ? 10.735 -5.095 -19.150 1.00 86.50 93 PHE A O 1
ATOM 744 N N . ARG A 1 94 ? 11.733 -3.344 -18.130 1.00 67.19 94 ARG A N 1
ATOM 745 C CA . ARG A 1 94 ? 11.949 -2.496 -19.321 1.00 67.19 94 ARG A CA 1
ATOM 746 C C . ARG A 1 94 ? 10.662 -2.254 -20.125 1.00 67.19 94 ARG A C 1
ATOM 748 O O . ARG A 1 94 ? 10.701 -2.260 -21.356 1.00 67.19 94 ARG A O 1
ATOM 755 N N . VAL A 1 95 ? 9.548 -2.080 -19.417 1.00 60.47 95 VAL A N 1
ATOM 756 C CA . VAL A 1 95 ? 8.264 -1.644 -19.984 1.00 60.47 95 VAL A CA 1
ATOM 757 C C . VAL A 1 95 ? 8.185 -0.125 -19.933 1.00 60.47 95 VAL A C 1
ATOM 759 O O . VAL A 1 95 ? 8.644 0.447 -18.918 1.00 60.47 95 VAL A O 1
#

Solvent-accessible surface area (backbone atoms only — not comparable to full-atom values): 4834 Å² total; per-residue (Å²): 117,70,66,63,57,51,51,56,57,48,53,54,50,54,44,49,52,42,38,53,52,12,53,49,24,48,65,46,8,43,59,37,30,77,83,38,48,73,60,9,52,52,34,29,51,50,10,47,52,29,43,38,51,38,36,63,72,31,73,86,24,53,79,55,69,70,36,43,50,49,33,53,51,51,38,52,50,51,48,53,51,49,52,52,49,32,52,52,47,33,59,75,70,74,102

Radius of gyration: 16.04 Å; Cα contacts (8 Å, |Δi|>4): 91; chains: 1; bounding box: 38×25×47 Å

Foldseek 3Di:
DVVVVVVVVVVVVVLVVLLVQLVVLLVCLLVVCVVPVVVSVVSNVSSLVSQLVSQCPPPQLPDDPVSNVVSVVVSVVSVVVSVVVSVVSCVVVVD

Sequence (95 aa):
MVISMSEEKSNFKVLKYVLYFAVFCLIAGPWLTILWQEFGIGVGGTGILGIGTYFEFLPRFQGNFFKRLLGALLTLLVMVVEIVYAFVILALFRV